Protein AF-A0A0L6UGX0-F1 (afdb_monomer)

InterPro domains:
  IPR041588 Integrase zinc-binding domain [PF17921] (13-61)

Mean predicted aligned error: 4.07 Å

pLDDT: mean 89.25, std 9.08, range [63.03, 96.94]

Organism: NCBI:txid27349

Nearest PDB structures (foldseek):
  7q5b-assembly1_D  TM=8.358E-01  e=4.456E-02  Saccharomyces cerevisiae S288C
  8rb3-assembly1_A  TM=3.479E-01  e=4.919E+00  Mus musculus

Structure (mmCIF, N/CA/C/O backbone):
data_AF-A0A0L6UGX0-F1
#
_entry.id   AF-A0A0L6UGX0-F1
#
loop_
_atom_site.group_PDB
_atom_site.id
_atom_site.type_symbol
_atom_site.label_atom_id
_atom_site.label_alt_id
_atom_site.label_comp_id
_at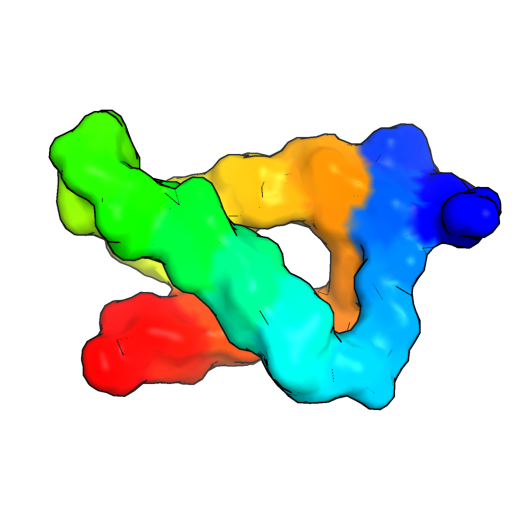om_site.label_asym_id
_atom_site.label_entity_id
_atom_site.label_seq_id
_atom_site.pdbx_PDB_ins_code
_atom_site.Cartn_x
_atom_site.Cartn_y
_atom_site.Cartn_z
_atom_site.occupancy
_atom_site.B_iso_or_equiv
_atom_site.auth_seq_id
_atom_site.auth_comp_id
_atom_site.auth_asym_id
_atom_site.auth_atom_id
_atom_site.pdbx_PDB_model_num
ATOM 1 N N . LEU A 1 1 ? -10.230 -16.291 6.661 1.00 65.12 1 LEU A N 1
ATOM 2 C CA . LEU A 1 1 ? -10.123 -14.980 5.980 1.00 65.12 1 LEU A CA 1
ATOM 3 C C . LEU A 1 1 ? -11.057 -14.013 6.686 1.00 65.12 1 LEU A C 1
ATOM 5 O O . LEU A 1 1 ? -12.213 -14.370 6.874 1.00 65.12 1 LEU A O 1
ATOM 9 N N . LEU A 1 2 ? -10.558 -12.858 7.131 1.00 83.12 2 LEU A N 1
ATOM 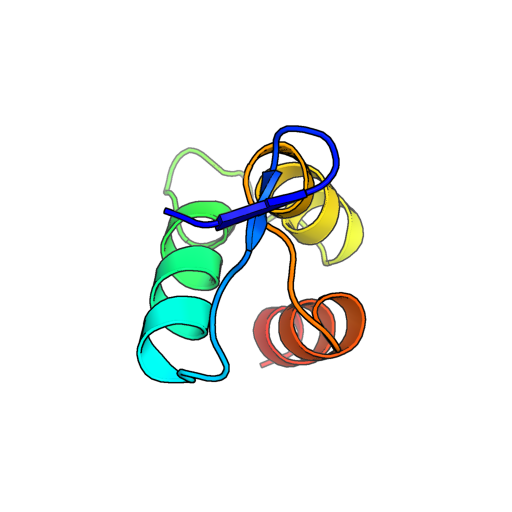10 C CA . LEU A 1 2 ? -11.400 -11.807 7.705 1.00 83.12 2 LEU A CA 1
ATOM 11 C C . LEU A 1 2 ? -11.678 -10.774 6.614 1.00 83.12 2 LEU A C 1
ATOM 13 O O . LEU A 1 2 ? -10.740 -10.247 6.015 1.00 83.12 2 LEU A O 1
ATOM 17 N N . LEU A 1 3 ? -12.959 -10.525 6.350 1.00 85.69 3 LEU A N 1
ATOM 18 C CA . LEU A 1 3 ? -13.409 -9.557 5.357 1.00 85.69 3 LEU A CA 1
ATOM 19 C C . LEU A 1 3 ? -13.978 -8.326 6.063 1.00 85.69 3 LEU A C 1
ATOM 21 O O . LEU A 1 3 ? -14.811 -8.449 6.958 1.00 85.69 3 LEU A O 1
ATOM 25 N N . TYR A 1 4 ? -13.543 -7.139 5.650 1.00 82.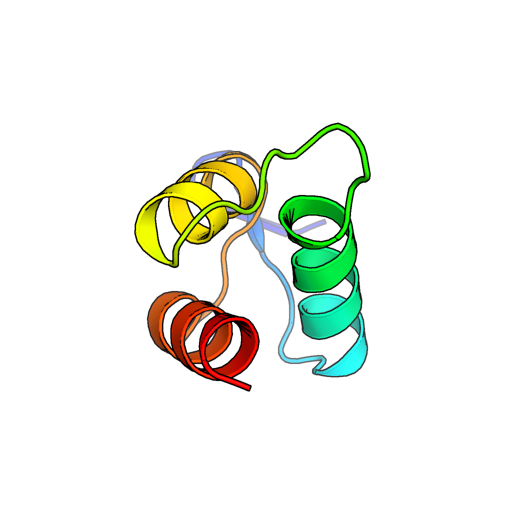12 4 TYR A N 1
ATOM 26 C CA . TYR A 1 4 ? -14.105 -5.863 6.088 1.00 82.12 4 TYR A CA 1
ATOM 27 C C . TYR A 1 4 ? -14.398 -5.004 4.865 1.00 82.12 4 TYR A C 1
ATOM 29 O O . TYR A 1 4 ? -13.484 -4.702 4.102 1.00 82.12 4 TYR A O 1
ATOM 37 N N . LYS A 1 5 ? -15.664 -4.608 4.676 1.00 86.69 5 LYS A N 1
ATOM 38 C CA . LYS A 1 5 ? -16.114 -3.869 3.480 1.00 86.69 5 LYS A CA 1
ATOM 39 C C . LYS A 1 5 ? -15.630 -4.528 2.178 1.00 86.69 5 LYS A C 1
ATOM 41 O O . LYS A 1 5 ? -15.059 -3.855 1.331 1.00 86.69 5 LYS A O 1
ATOM 46 N N . GLU A 1 6 ? -15.790 -5.852 2.096 1.00 91.62 6 GLU A N 1
ATOM 47 C CA . GLU A 1 6 ? -15.394 -6.684 0.943 1.00 91.62 6 GLU A CA 1
ATOM 48 C C . GLU A 1 6 ? -13.878 -6.760 0.678 1.00 91.62 6 GLU A C 1
ATOM 50 O O . GLU A 1 6 ? -13.450 -7.317 -0.326 1.00 91.62 6 GLU A O 1
ATOM 55 N N . LYS A 1 7 ? -13.050 -6.281 1.615 1.00 92.75 7 LYS A N 1
ATOM 56 C CA . LYS A 1 7 ? -11.584 -6.331 1.536 1.00 92.75 7 LYS A CA 1
ATOM 57 C C . LYS A 1 7 ? -11.018 -7.362 2.493 1.00 92.75 7 LYS A C 1
ATOM 59 O O . LYS A 1 7 ? -11.503 -7.511 3.617 1.00 92.75 7 LYS A O 1
ATOM 64 N N . ILE A 1 8 ? -9.937 -8.012 2.086 1.00 95.44 8 ILE A N 1
ATOM 65 C CA . ILE A 1 8 ? -9.136 -8.896 2.926 1.00 95.44 8 ILE A CA 1
ATOM 66 C C . ILE A 1 8 ? -8.388 -8.042 3.948 1.00 95.44 8 ILE A C 1
ATOM 68 O O . ILE A 1 8 ? -7.554 -7.201 3.602 1.00 95.44 8 ILE A O 1
ATOM 72 N N . VAL A 1 9 ? -8.673 -8.266 5.229 1.00 95.38 9 VAL A N 1
ATOM 73 C CA . VAL A 1 9 ? -7.929 -7.607 6.301 1.00 95.38 9 VAL A CA 1
ATOM 74 C C . VAL A 1 9 ? -6.589 -8.302 6.475 1.00 95.38 9 VAL A C 1
ATOM 76 O O . VAL A 1 9 ? -6.521 -9.488 6.804 1.00 95.38 9 VAL A O 1
ATOM 79 N N . VAL A 1 10 ? -5.518 -7.547 6.252 1.00 95.81 10 VAL A N 1
ATOM 80 C CA . VAL A 1 10 ? -4.150 -8.049 6.359 1.00 95.81 10 VAL A CA 1
ATOM 81 C C . VAL A 1 10 ? -3.720 -7.949 7.827 1.00 95.81 10 VAL A C 1
ATOM 83 O O . VAL A 1 10 ? -3.797 -6.862 8.410 1.00 95.81 10 VAL A O 1
ATOM 86 N N . PRO A 1 11 ? -3.286 -9.056 8.464 1.00 94.56 11 PRO A N 1
ATOM 87 C CA . PRO A 1 11 ? -2.783 -9.019 9.833 1.00 94.56 11 PRO A CA 1
ATOM 88 C C . PRO A 1 11 ? -1.513 -8.164 9.920 1.00 94.56 11 PRO A C 1
ATOM 90 O O . PRO A 1 11 ? -0.910 -7.804 8.908 1.00 94.56 11 PRO A O 1
ATOM 93 N N . ASN A 1 12 ? -1.065 -7.851 11.137 1.00 94.56 12 ASN A N 1
ATOM 94 C CA . ASN A 1 12 ? 0.186 -7.121 11.330 1.00 94.56 12 ASN A CA 1
ATOM 95 C C . ASN A 1 12 ? 1.414 -8.013 11.060 1.00 94.56 12 ASN A C 1
ATOM 97 O O . ASN A 1 12 ? 2.142 -8.387 11.974 1.00 94.56 12 ASN A O 1
ATOM 101 N N . ASN A 1 13 ? 1.608 -8.37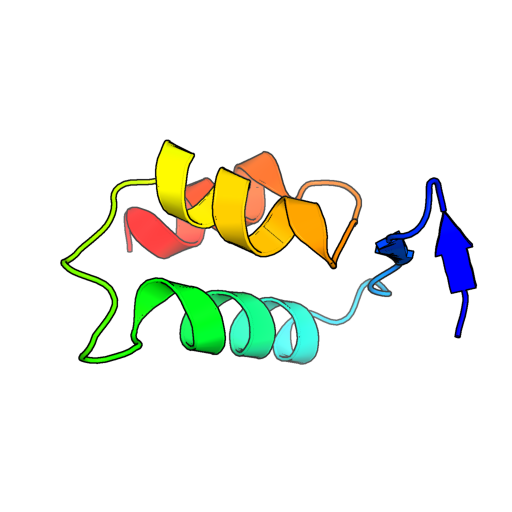8 9.795 1.00 95.88 13 ASN A N 1
ATOM 102 C CA . ASN A 1 13 ? 2.705 -9.185 9.289 1.00 95.88 13 ASN A CA 1
ATOM 103 C C . ASN A 1 13 ? 3.463 -8.360 8.228 1.00 95.88 13 ASN A C 1
ATOM 105 O O . ASN A 1 13 ? 2.925 -8.151 7.137 1.00 95.88 13 ASN A O 1
ATOM 109 N N . PRO A 1 14 ? 4.677 -7.866 8.539 1.00 95.12 14 PRO A N 1
ATOM 110 C CA . PRO A 1 14 ? 5.447 -7.021 7.627 1.00 95.12 14 PRO A CA 1
ATOM 111 C C . PRO A 1 14 ? 5.762 -7.685 6.285 1.00 95.12 14 PRO A C 1
ATOM 113 O O . PRO A 1 14 ? 5.591 -7.053 5.249 1.00 95.12 14 PRO A O 1
ATOM 116 N N . SER A 1 15 ? 6.147 -8.963 6.287 1.00 96.31 15 SER A N 1
ATOM 117 C CA . SER A 1 15 ? 6.481 -9.699 5.062 1.00 96.31 15 SER A CA 1
ATOM 118 C C . SER A 1 15 ? 5.279 -9.826 4.130 1.00 96.31 15 SER A C 1
ATOM 120 O O . SER A 1 15 ? 5.404 -9.600 2.935 1.00 96.31 15 SER A O 1
ATOM 122 N N . LEU A 1 16 ? 4.091 -10.111 4.675 1.00 95.75 16 LEU A N 1
ATOM 123 C CA . LEU A 1 16 ? 2.869 -10.189 3.872 1.00 95.75 16 LEU A CA 1
ATOM 124 C C . LEU A 1 16 ? 2.494 -8.830 3.266 1.00 95.75 16 LEU A C 1
ATOM 126 O O . LEU A 1 16 ? 2.115 -8.761 2.100 1.00 95.75 16 LEU A O 1
ATOM 130 N N . LYS A 1 17 ? 2.606 -7.749 4.046 1.00 96.56 17 LYS A N 1
ATOM 131 C CA . LYS A 1 17 ? 2.363 -6.386 3.549 1.00 96.56 17 LYS A CA 1
ATOM 132 C C . LYS A 1 17 ? 3.344 -6.020 2.433 1.00 96.56 17 LYS A C 1
ATOM 134 O O . LYS A 1 17 ? 2.911 -5.475 1.423 1.00 96.56 17 LYS A O 1
ATOM 139 N N . LEU A 1 18 ? 4.624 -6.362 2.596 1.00 95.69 18 LEU A N 1
ATOM 140 C CA . LEU A 1 18 ? 5.662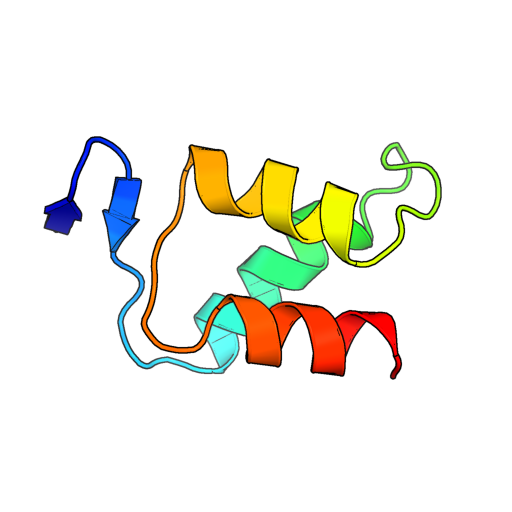 -6.139 1.589 1.00 95.69 18 LEU A CA 1
ATOM 141 C C . LEU A 1 18 ? 5.349 -6.883 0.287 1.00 95.69 18 LEU A C 1
ATOM 143 O O . LEU A 1 18 ? 5.289 -6.254 -0.761 1.00 95.69 18 LEU A O 1
ATOM 147 N N . SER A 1 19 ? 5.025 -8.176 0.353 1.00 95.19 19 SER A N 1
ATOM 148 C CA . SER A 1 19 ? 4.674 -8.944 -0.848 1.00 95.19 19 SER A CA 1
ATOM 149 C C . SER A 1 19 ? 3.444 -8.387 -1.577 1.00 95.19 19 SER A C 1
ATOM 151 O O . SER A 1 19 ? 3.371 -8.434 -2.804 1.00 95.19 19 SER A O 1
ATOM 153 N N . ILE A 1 20 ? 2.469 -7.829 -0.848 1.00 94.81 20 ILE A N 1
ATOM 154 C CA . ILE A 1 20 ? 1.319 -7.144 -1.460 1.00 94.81 20 ILE A CA 1
ATOM 155 C C . ILE A 1 20 ? 1.768 -5.866 -2.182 1.00 94.81 20 ILE A C 1
ATOM 157 O O . ILE A 1 20 ? 1.325 -5.635 -3.309 1.00 94.81 20 ILE A O 1
ATOM 161 N N . LEU A 1 21 ? 2.634 -5.058 -1.564 1.00 93.88 21 LEU A N 1
ATOM 162 C CA . LEU A 1 21 ? 3.186 -3.833 -2.158 1.00 93.88 21 LEU A CA 1
ATOM 163 C C . LEU A 1 21 ? 3.949 -4.142 -3.457 1.00 93.88 21 LEU A C 1
ATOM 165 O O . LEU A 1 21 ? 3.592 -3.602 -4.508 1.00 93.88 21 LEU A O 1
ATOM 169 N N . GLU A 1 22 ? 4.889 -5.087 -3.406 1.00 92.31 22 GLU A N 1
ATOM 170 C CA . GLU A 1 22 ? 5.687 -5.552 -4.553 1.00 92.31 22 GLU A CA 1
ATOM 171 C C . GLU A 1 22 ? 4.790 -6.046 -5.695 1.00 92.31 22 GLU A C 1
ATOM 173 O O . GLU A 1 22 ? 4.936 -5.627 -6.843 1.00 92.31 22 GLU A O 1
ATOM 178 N N . SER A 1 23 ? 3.772 -6.861 -5.387 1.00 89.19 23 SER A N 1
ATOM 179 C CA . SER A 1 23 ? 2.875 -7.431 -6.406 1.00 89.19 23 SER A CA 1
ATOM 180 C C . SER A 1 23 ? 2.090 -6.393 -7.220 1.00 89.19 23 SER A C 1
ATOM 182 O O . SER A 1 23 ? 1.601 -6.697 -8.312 1.00 89.19 23 SER A O 1
ATOM 184 N N . ARG A 1 24 ? 1.915 -5.178 -6.684 1.00 87.31 24 ARG A N 1
ATOM 185 C CA . ARG A 1 24 ? 1.138 -4.105 -7.319 1.00 87.31 24 ARG A CA 1
ATOM 186 C C . ARG A 1 24 ? 2.019 -3.027 -7.934 1.00 87.31 24 ARG A C 1
ATOM 188 O O . ARG A 1 24 ? 1.640 -2.500 -8.977 1.00 87.31 24 ARG A O 1
ATOM 195 N N . HIS A 1 25 ? 3.140 -2.702 -7.300 1.00 84.62 25 HIS A N 1
ATOM 196 C CA . HIS A 1 25 ? 4.035 -1.638 -7.747 1.00 84.62 25 HIS A CA 1
ATOM 197 C C . HIS A 1 25 ? 5.090 -2.127 -8.747 1.00 84.62 25 HIS A C 1
ATOM 199 O O . HIS A 1 25 ? 5.293 -1.474 -9.766 1.00 84.62 25 HIS A O 1
ATOM 205 N N . ASP A 1 26 ? 5.689 -3.298 -8.514 1.00 82.00 26 ASP A N 1
ATOM 206 C CA . ASP A 1 26 ? 6.842 -3.789 -9.290 1.00 82.00 26 ASP A CA 1
ATOM 207 C C . ASP A 1 26 ? 6.433 -4.666 -10.480 1.00 82.00 26 ASP A C 1
ATOM 209 O O . ASP A 1 26 ? 7.268 -5.250 -11.174 1.00 82.00 26 ASP A O 1
ATOM 213 N N . SER A 1 27 ? 5.129 -4.776 -10.741 1.00 76.25 27 SER A N 1
ATOM 214 C CA . SER A 1 27 ? 4.640 -5.458 -11.933 1.00 76.25 27 SER A CA 1
ATOM 215 C C . SER A 1 27 ? 5.196 -4.758 -13.181 1.00 76.25 27 SER A C 1
ATOM 217 O O . SER A 1 27 ? 4.942 -3.569 -13.352 1.00 76.25 27 SER A O 1
ATOM 219 N N . PRO A 1 28 ? 5.858 -5.466 -14.119 1.00 71.00 28 PRO A N 1
ATOM 220 C CA . PRO A 1 28 ? 6.368 -4.865 -15.359 1.00 71.00 28 PRO A CA 1
ATOM 221 C C . PRO A 1 28 ? 5.286 -4.191 -16.218 1.00 71.00 28 PRO A C 1
ATOM 223 O O . PRO A 1 28 ? 5.584 -3.392 -17.101 1.00 71.00 28 PRO A O 1
ATOM 226 N N . LEU A 1 29 ? 4.018 -4.541 -15.974 1.00 71.62 29 LEU A N 1
ATOM 227 C CA . LEU A 1 29 ? 2.840 -3.975 -16.632 1.00 71.62 29 LEU A CA 1
ATOM 228 C C . LEU A 1 29 ? 2.236 -2.791 -15.860 1.00 71.62 29 LEU A C 1
ATOM 230 O O . LEU A 1 29 ? 1.424 -2.042 -16.409 1.00 71.62 29 LEU A O 1
ATOM 234 N N . ALA A 1 30 ? 2.599 -2.619 -14.589 1.00 66.25 30 ALA A N 1
ATOM 235 C CA . ALA A 1 30 ? 2.298 -1.420 -13.835 1.00 66.25 30 ALA A CA 1
ATOM 236 C C . ALA A 1 30 ? 3.316 -0.357 -14.254 1.00 66.25 30 ALA A C 1
ATOM 238 O O . ALA A 1 30 ? 4.448 -0.348 -13.790 1.00 66.25 30 ALA A O 1
ATOM 239 N N . GLY A 1 31 ? 2.945 0.534 -15.179 1.00 63.03 31 GLY A N 1
ATOM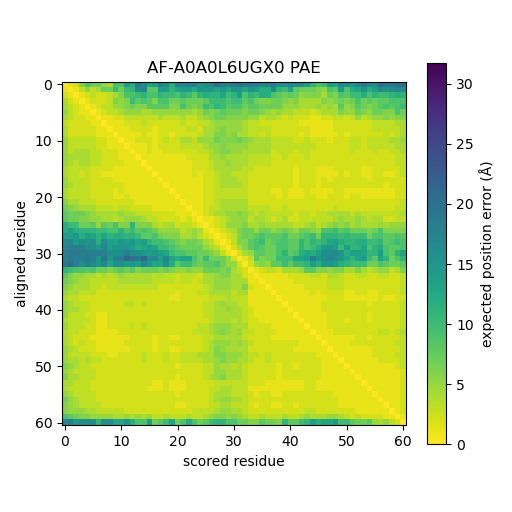 240 C CA . GLY A 1 31 ? 3.794 1.698 -15.459 1.00 63.03 31 GLY A CA 1
ATOM 241 C C . GLY A 1 31 ? 4.096 2.408 -14.139 1.00 63.03 31 GLY A C 1
ATOM 242 O O . GLY A 1 31 ? 3.153 2.594 -13.391 1.00 63.03 31 GLY A O 1
ATOM 243 N N . HIS A 1 32 ? 5.358 2.729 -13.830 1.00 66.19 32 HIS A N 1
ATOM 244 C CA . HIS A 1 32 ? 5.821 3.202 -12.511 1.00 66.19 32 HIS A CA 1
ATOM 245 C C . HIS A 1 32 ? 4.850 4.188 -11.838 1.00 66.19 32 HIS A C 1
ATOM 247 O O . HIS A 1 32 ? 4.880 5.399 -12.072 1.00 66.19 32 HIS A O 1
ATOM 253 N N . PHE A 1 33 ? 3.924 3.654 -11.044 1.00 70.81 33 PHE A N 1
ATOM 254 C CA . PHE A 1 33 ? 2.785 4.401 -10.540 1.00 70.81 33 PHE A CA 1
ATOM 255 C C . PHE A 1 33 ? 3.171 5.017 -9.199 1.00 70.81 33 PHE A C 1
ATOM 257 O O . PHE A 1 33 ? 3.593 4.320 -8.283 1.00 70.81 33 PHE A O 1
ATOM 264 N N . GLY A 1 34 ? 2.986 6.333 -9.067 1.00 83.38 34 GLY A N 1
ATOM 265 C CA . GLY A 1 34 ? 3.203 7.021 -7.797 1.00 83.38 34 GLY A CA 1
ATOM 266 C C . GLY A 1 34 ? 2.271 6.529 -6.679 1.00 83.38 34 GLY A C 1
ATOM 267 O O . GLY A 1 34 ? 1.326 5.765 -6.899 1.00 83.38 34 GLY A O 1
ATOM 268 N N . GLN A 1 35 ? 2.516 7.030 -5.467 1.00 90.19 35 GLN A N 1
ATOM 269 C CA . GLN A 1 35 ? 1.872 6.609 -4.213 1.00 90.19 35 GLN A CA 1
ATOM 270 C C . GLN A 1 35 ? 0.345 6.441 -4.311 1.00 90.19 35 GLN A C 1
ATOM 272 O O . GLN A 1 35 ? -0.195 5.425 -3.872 1.00 90.19 35 GLN A O 1
ATOM 277 N N . GLU A 1 36 ? -0.360 7.406 -4.910 1.00 89.50 36 GLU A N 1
ATOM 278 C CA . GLU A 1 36 ? -1.828 7.396 -4.976 1.00 89.50 36 GLU A CA 1
ATOM 279 C C . GLU A 1 36 ? -2.384 6.210 -5.763 1.00 89.50 36 GLU A C 1
ATOM 281 O O . GLU A 1 36 ? -3.373 5.589 -5.364 1.00 89.50 36 GLU A O 1
ATOM 286 N N . LYS A 1 37 ? -1.743 5.863 -6.880 1.00 89.62 37 LYS A N 1
ATOM 287 C CA . LYS A 1 37 ? -2.231 4.787 -7.739 1.00 89.62 37 LYS A CA 1
ATOM 288 C C . LYS A 1 37 ? -1.861 3.418 -7.178 1.00 89.62 37 LYS A C 1
ATOM 290 O O . LYS A 1 37 ? -2.705 2.523 -7.212 1.00 89.62 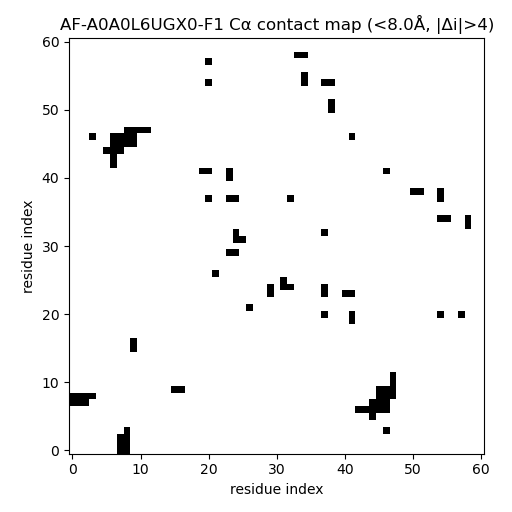37 LYS A O 1
ATOM 295 N N . THR A 1 38 ? -0.696 3.286 -6.551 1.00 90.88 38 THR A N 1
ATOM 296 C CA . THR A 1 38 ? -0.330 2.097 -5.764 1.00 90.88 38 THR A CA 1
ATOM 297 C C . THR A 1 38 ? -1.328 1.861 -4.630 1.00 90.88 38 THR A C 1
ATOM 299 O O . THR A 1 38 ? -1.880 0.766 -4.505 1.00 90.88 38 THR A O 1
ATOM 302 N N . TYR A 1 39 ? -1.673 2.907 -3.874 1.00 94.75 39 TYR A N 1
ATOM 303 C CA . TYR A 1 39 ? -2.703 2.831 -2.836 1.00 94.75 39 TYR A CA 1
ATOM 304 C C . TYR A 1 39 ? -4.075 2.446 -3.409 1.00 94.75 39 TYR A C 1
ATOM 306 O O . TYR A 1 39 ? -4.755 1.569 -2.873 1.00 94.75 39 TYR A O 1
ATOM 314 N N . SER A 1 40 ? -4.494 3.069 -4.516 1.00 92.69 40 SER A N 1
ATOM 315 C CA . SER A 1 40 ? -5.776 2.773 -5.169 1.00 92.69 40 SER A CA 1
ATOM 316 C C . SER A 1 40 ? -5.880 1.313 -5.609 1.00 92.69 40 SER A C 1
ATOM 318 O O . SER A 1 40 ? -6.940 0.712 -5.462 1.00 92.69 40 SER A O 1
ATOM 320 N N . LEU A 1 41 ? -4.798 0.719 -6.119 1.00 91.94 41 LEU A N 1
ATOM 321 C CA . LEU A 1 41 ? -4.787 -0.682 -6.542 1.00 91.94 41 LEU A CA 1
ATOM 322 C C . LEU A 1 41 ? -4.849 -1.642 -5.354 1.00 91.94 41 LEU A C 1
ATOM 324 O O . LEU A 1 41 ? -5.651 -2.571 -5.363 1.00 91.94 41 LEU A O 1
ATOM 328 N N . ILE A 1 42 ? -4.047 -1.400 -4.318 1.00 93.94 42 ILE A N 1
ATOM 329 C CA . ILE A 1 42 ? -4.004 -2.251 -3.121 1.00 93.94 42 ILE A CA 1
ATOM 330 C C . ILE A 1 42 ? -5.330 -2.194 -2.361 1.00 93.94 42 ILE A C 1
ATOM 332 O O . IL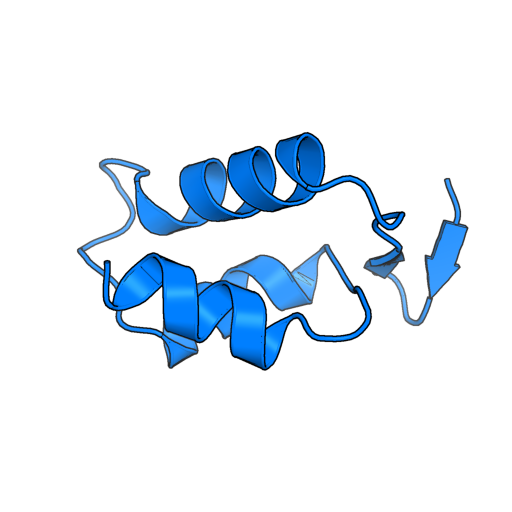E A 1 42 ? -5.865 -3.222 -1.950 1.00 93.94 42 ILE A O 1
ATOM 336 N N . SER A 1 43 ? -5.890 -0.993 -2.206 1.00 94.75 43 SER A N 1
ATOM 337 C CA . SER A 1 43 ? -7.088 -0.761 -1.395 1.00 94.75 43 SER A CA 1
ATOM 338 C C . SER A 1 43 ? -8.377 -1.336 -1.983 1.00 94.75 43 SER A C 1
ATOM 340 O O . SER A 1 43 ? -9.407 -1.271 -1.311 1.00 94.75 43 SER A O 1
ATOM 342 N N . ARG A 1 44 ? -8.355 -1.891 -3.202 1.00 94.12 44 ARG A N 1
ATOM 343 C CA . ARG A 1 44 ? -9.492 -2.624 -3.785 1.00 94.12 44 ARG A CA 1
ATOM 344 C C . ARG A 1 44 ? -9.711 -3.958 -3.090 1.00 94.12 44 ARG A C 1
ATOM 346 O O . ARG A 1 44 ? -10.847 -4.288 -2.778 1.00 94.12 44 ARG A O 1
ATOM 353 N N . ASP A 1 45 ? -8.619 -4.654 -2.792 1.00 94.81 45 ASP A N 1
ATOM 354 C CA . ASP A 1 45 ? -8.659 -6.036 -2.314 1.00 94.81 45 ASP A CA 1
ATOM 355 C C . ASP A 1 45 ? -8.214 -6.159 -0.856 1.00 94.81 45 ASP A C 1
ATOM 357 O O . ASP A 1 45 ? -8.616 -7.094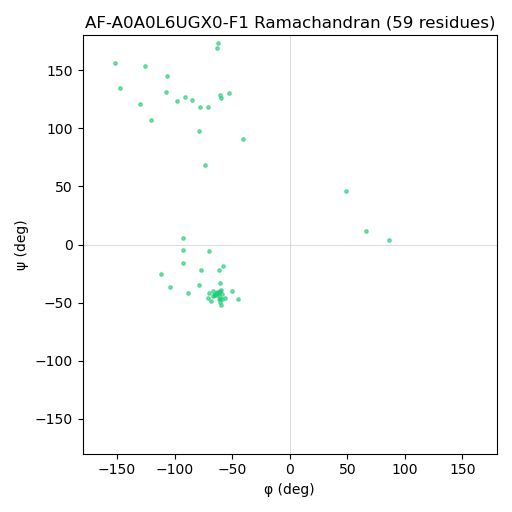 -0.166 1.00 94.81 45 ASP A O 1
ATOM 361 N N . PHE A 1 46 ? -7.398 -5.220 -0.366 1.00 96.19 46 PHE A N 1
ATOM 362 C CA . PHE A 1 46 ? -6.744 -5.315 0.935 1.00 96.19 46 PHE A CA 1
ATOM 363 C C . PHE A 1 46 ? -7.017 -4.106 1.828 1.00 96.19 46 PHE A C 1
ATOM 365 O O . PHE A 1 46 ? -7.265 -2.987 1.373 1.00 96.19 46 PHE A O 1
ATOM 372 N N . SER A 1 47 ? -6.954 -4.333 3.137 1.00 95.88 47 SER A N 1
ATOM 373 C CA . SER A 1 47 ? -7.036 -3.277 4.143 1.00 95.88 47 SER A CA 1
ATOM 374 C C . SER A 1 47 ? -6.191 -3.626 5.362 1.00 95.88 47 SER A C 1
ATOM 376 O O . SER A 1 47 ? -6.278 -4.736 5.884 1.00 95.88 47 SER A O 1
ATOM 378 N N . TRP A 1 48 ? -5.419 -2.666 5.869 1.00 96.94 48 TRP A N 1
ATOM 379 C CA . TRP A 1 48 ? -4.768 -2.768 7.176 1.00 96.94 48 TRP A CA 1
ATOM 380 C C . TRP A 1 48 ? -4.556 -1.394 7.823 1.00 96.94 48 TRP A C 1
ATOM 382 O O . TRP A 1 48 ? -4.485 -0.378 7.121 1.00 96.94 48 TRP A O 1
ATOM 392 N N . PRO A 1 49 ? -4.430 -1.331 9.161 1.00 95.44 49 PRO A N 1
ATOM 393 C CA . PRO A 1 49 ? -4.064 -0.099 9.849 1.00 95.44 49 PRO A CA 1
ATOM 394 C C . PRO A 1 49 ? -2.689 0.403 9.395 1.00 95.44 49 PRO A C 1
ATOM 396 O O . PRO A 1 49 ? -1.719 -0.352 9.414 1.00 95.44 49 PRO A O 1
ATOM 399 N N . GLY A 1 50 ? -2.605 1.678 9.009 1.00 95.62 50 GLY A N 1
ATOM 400 C CA . GLY A 1 50 ? -1.353 2.300 8.563 1.00 95.62 50 GLY A CA 1
ATOM 401 C C . GLY A 1 50 ? -1.026 2.128 7.076 1.00 95.62 50 GLY A C 1
ATOM 402 O O . GLY A 1 50 ? 0.008 2.624 6.647 1.00 95.62 50 GLY A O 1
ATOM 403 N N . MET A 1 51 ? -1.908 1.517 6.275 1.00 95.81 51 MET A N 1
ATOM 404 C CA . MET A 1 51 ? -1.674 1.251 4.845 1.00 95.81 51 MET A CA 1
ATOM 405 C C . MET A 1 51 ? -1.206 2.466 4.037 1.00 95.81 51 MET A C 1
ATOM 407 O O . MET A 1 51 ? -0.309 2.337 3.216 1.00 95.81 51 MET A O 1
ATOM 411 N N . THR A 1 52 ? -1.758 3.657 4.284 1.00 95.88 52 THR A N 1
ATOM 412 C CA . THR A 1 52 ? -1.318 4.884 3.598 1.00 95.88 52 THR A CA 1
ATOM 413 C C . THR A 1 52 ? 0.149 5.213 3.878 1.00 95.88 52 THR A C 1
ATOM 415 O O . THR A 1 52 ? 0.866 5.611 2.964 1.00 95.88 52 THR A O 1
ATOM 418 N N . ARG A 1 53 ? 0.603 5.035 5.126 1.00 96.38 53 ARG A N 1
ATOM 419 C CA . ARG A 1 53 ? 2.005 5.250 5.503 1.00 96.38 53 ARG A CA 1
ATOM 420 C C . ARG A 1 53 ? 2.890 4.186 4.865 1.00 96.38 53 ARG A C 1
ATOM 422 O O . ARG A 1 53 ? 3.855 4.543 4.213 1.00 96.38 53 ARG A O 1
ATOM 429 N N . ASP A 1 54 ? 2.510 2.917 4.984 1.00 96.19 54 ASP A N 1
ATOM 430 C CA . ASP A 1 54 ? 3.305 1.805 4.454 1.00 96.19 54 ASP A CA 1
ATOM 431 C C . ASP A 1 54 ? 3.478 1.914 2.919 1.00 96.19 54 ASP A C 1
ATOM 433 O O . ASP A 1 54 ? 4.572 1.705 2.406 1.00 96.19 54 ASP A O 1
ATOM 437 N N . VAL A 1 55 ? 2.431 2.323 2.183 1.00 95.12 55 VAL A N 1
ATOM 438 C CA . VAL A 1 55 ? 2.519 2.601 0.733 1.00 95.12 55 VAL A CA 1
ATOM 439 C C . VAL A 1 55 ? 3.432 3.791 0.442 1.00 95.12 55 VAL A C 1
ATOM 441 O O . VAL A 1 55 ? 4.229 3.739 -0.492 1.00 95.12 55 VAL A O 1
ATOM 444 N N . LYS A 1 56 ? 3.315 4.874 1.216 1.00 94.88 56 LYS A N 1
ATOM 445 C CA . LYS A 1 56 ? 4.159 6.059 1.045 1.00 94.88 56 LYS A CA 1
ATOM 446 C C . LYS A 1 56 ? 5.632 5.722 1.263 1.00 94.88 56 LYS A C 1
ATOM 448 O O . LYS A 1 56 ? 6.459 6.144 0.462 1.00 94.88 56 LYS A O 1
ATOM 453 N N . ASP A 1 57 ? 5.943 5.006 2.335 1.00 94.69 57 ASP A N 1
ATOM 454 C CA . ASP A 1 57 ? 7.316 4.657 2.691 1.00 94.69 57 ASP A CA 1
ATOM 455 C C . ASP A 1 57 ? 7.934 3.766 1.607 1.00 94.69 57 ASP A C 1
ATOM 457 O O . ASP A 1 57 ? 9.037 4.049 1.160 1.00 94.69 57 ASP A O 1
ATOM 461 N N . TYR A 1 58 ? 7.180 2.783 1.104 1.00 93.38 58 TYR A N 1
ATOM 462 C CA . TYR A 1 58 ? 7.635 1.864 0.057 1.00 93.38 58 TYR A CA 1
ATOM 463 C C . TYR A 1 58 ? 7.878 2.533 -1.308 1.00 93.38 58 TYR A C 1
ATOM 465 O O . TYR A 1 58 ? 8.840 2.218 -1.997 1.00 93.38 58 TYR A O 1
ATOM 473 N N . VAL A 1 59 ? 7.024 3.471 -1.727 1.00 90.00 59 VAL A N 1
ATOM 474 C CA . VAL A 1 59 ? 7.187 4.137 -3.037 1.00 90.00 59 VAL A CA 1
ATOM 475 C C . VAL A 1 59 ? 8.297 5.199 -3.020 1.00 90.00 59 VAL A C 1
ATOM 477 O O . VAL A 1 59 ? 8.806 5.563 -4.075 1.00 90.00 59 VAL A O 1
ATOM 480 N N . ASN A 1 60 ? 8.658 5.731 -1.847 1.00 88.56 60 ASN A N 1
ATOM 481 C CA . ASN A 1 60 ? 9.734 6.724 -1.715 1.00 88.56 60 ASN A CA 1
ATOM 482 C C . ASN A 1 60 ? 11.112 6.110 -1.412 1.00 88.56 60 ASN A C 1
ATOM 484 O O . ASN A 1 60 ? 12.077 6.871 -1.304 1.00 88.56 60 ASN A O 1
ATOM 488 N N . SER A 1 61 ? 11.189 4.793 -1.203 1.00 80.12 61 SER A N 1
ATOM 489 C CA . SER A 1 61 ? 12.444 4.057 -0.996 1.00 80.12 61 SER A CA 1
ATOM 490 C C . SER A 1 61 ? 13.182 3.704 -2.283 1.00 80.12 61 SER A C 1
ATOM 492 O O . SER A 1 61 ? 12.559 3.739 -3.366 1.00 80.12 61 SER A O 1
#

Sequence (61 aa):
LLLYKEKIVVPNNPSLKLSILESRHDSPLAGHFGQEKTYSLISRDFSWPGMTRDVKDYVNS

Solvent-accessible surface area (backbone atoms only — not comparable to full-atom values): 3710 Å² total; per-residue (Å²): 138,55,72,56,96,84,12,41,54,54,70,101,42,69,68,62,53,47,56,54,50,47,67,57,47,70,33,92,82,38,68,89,58,57,51,70,57,44,46,57,62,47,57,63,52,37,45,50,93,61,48,73,56,57,42,45,56,60,66,73,102

Foldseek 3Di:
DDADPQADEDPPDPVVLVVLLCVQQVPPPNDRDDLVVSLVVSVVHYDYPCNSVSSNVVSVD

Secondary structure (DSSP, 8-state):
--EETTEEEPPS-HHHHHHHHHHHHS-TTS----HHHHHHHHHHHEE-TTHHHHHHHHHT-

Radius of gyration: 11.08 Å; Cα contacts (8 Å, |Δi|>4): 52; chains: 1; bounding box: 29×22×28 Å